Protein AF-A0A397W7S3-F1 (afdb_monomer_lite)

Foldseek 3Di:
DVVVVVVLVVVVVPDPPPVVNVQVVVVVVVCCVPPPDDPVRCPPCVVPPPDDDDDDDLVVVVVVVVCLVVPVPPHPDRDDDDPVVCVVSVHDPDDPPPVVVVVVVVVVVVVVVVVVVVVVVVVVVVCVVVVVVVVVVVVVVVVVVVVVD

Sequence (149 aa):
MNLFIGILSNLISNSDNQISYLTLKSEIIEEIELFYMFPHQRRKNNWFPYIMFYECHTTKLYEHIIDIQSEKLSGYKKIFISKNLMEVLQLPEEEPSLIQIEKKIEKNEEKQEELHILKEIEKTIKDLPVLKQEIKELKESIEVMKTNK

Secondary structure (DSSP, 8-state):
-HHHHHHHHHHHTTSS-HHHHHHHHHHHHHHIIIII--HHHHT-TTTS-S-------HHHHHHHHHHHHTT----SSPPP--HHHHHHTTPPPPPPPHHHHHHHHHHHHHHHHHHHHHHHHHHHHHHHHHHHHHHHHHHHHHHHHHHT-

pLDDT: mean 75.0, std 10.01, range [46.75, 88.75]

Organism: NCBI:txid44941

Structure (mmCIF, N/CA/C/O backbone):
data_AF-A0A397W7S3-F1
#
_entry.id   AF-A0A397W7S3-F1
#
loop_
_atom_site.group_PDB
_atom_site.id
_atom_site.type_symbol
_atom_site.label_atom_id
_atom_site.label_alt_id
_atom_site.label_comp_id
_atom_site.label_asym_id
_atom_site.label_entity_id
_atom_site.label_seq_id
_atom_site.pdbx_PDB_ins_code
_atom_site.Cartn_x
_atom_site.Cartn_y
_atom_site.Cartn_z
_atom_site.occupancy
_atom_site.B_iso_or_equiv
_atom_site.auth_seq_id
_atom_site.auth_comp_id
_atom_site.auth_asym_id
_atom_site.auth_atom_id
_atom_site.pdbx_PDB_model_num
ATOM 1 N N . MET A 1 1 ? 21.805 12.051 -28.277 1.00 52.19 1 MET A N 1
ATOM 2 C CA . MET A 1 1 ? 20.961 10.909 -27.853 1.00 52.19 1 MET A CA 1
ATOM 3 C C . MET A 1 1 ? 21.608 9.554 -28.116 1.00 52.19 1 MET A C 1
ATOM 5 O O . MET A 1 1 ? 21.742 8.800 -27.167 1.00 52.19 1 MET A O 1
ATOM 9 N N . ASN A 1 2 ? 22.064 9.243 -29.334 1.00 46.75 2 ASN A N 1
ATOM 10 C CA . ASN A 1 2 ? 22.552 7.891 -29.675 1.00 46.75 2 ASN A CA 1
ATOM 11 C C . ASN A 1 2 ? 23.758 7.408 -28.845 1.00 46.75 2 ASN A C 1
ATOM 13 O O . ASN A 1 2 ? 23.839 6.229 -28.524 1.00 46.75 2 ASN A O 1
ATOM 17 N N . LEU A 1 3 ? 24.652 8.317 -28.438 1.00 67.31 3 LEU A N 1
ATOM 18 C CA . LEU A 1 3 ? 25.796 7.990 -27.578 1.00 67.31 3 LEU A CA 1
ATOM 19 C C . LEU A 1 3 ? 25.364 7.584 -26.156 1.00 67.31 3 LEU A C 1
ATOM 21 O O . LEU A 1 3 ? 25.829 6.578 -25.637 1.00 67.31 3 LEU A O 1
ATOM 25 N N . PHE A 1 4 ? 24.430 8.328 -25.554 1.00 64.12 4 PHE A N 1
ATOM 26 C CA . PHE A 1 4 ? 23.885 8.020 -24.226 1.00 64.12 4 PHE A CA 1
ATOM 27 C C . PHE A 1 4 ? 23.121 6.696 -24.225 1.00 64.12 4 PHE A C 1
ATOM 29 O O . PHE A 1 4 ? 23.299 5.891 -23.320 1.00 64.12 4 PHE A O 1
ATOM 36 N N . ILE A 1 5 ? 22.338 6.438 -25.277 1.00 70.69 5 ILE A N 1
ATOM 37 C CA . ILE A 1 5 ? 21.623 5.168 -25.456 1.00 70.69 5 ILE A CA 1
ATOM 38 C C . ILE A 1 5 ? 22.617 4.002 -25.591 1.00 70.69 5 ILE A C 1
ATOM 40 O O . ILE A 1 5 ? 22.405 2.952 -24.990 1.00 70.69 5 ILE A O 1
ATOM 44 N N . GLY A 1 6 ? 23.723 4.192 -26.323 1.00 73.19 6 GLY A N 1
ATOM 45 C CA . GLY A 1 6 ? 24.771 3.178 -26.486 1.00 73.19 6 GLY A CA 1
ATOM 46 C C . GLY A 1 6 ? 25.540 2.868 -25.197 1.00 73.19 6 GLY A C 1
ATOM 47 O O . GLY A 1 6 ? 25.756 1.700 -24.884 1.00 73.19 6 GLY A O 1
ATOM 48 N N . ILE A 1 7 ? 25.902 3.892 -24.415 1.00 72.19 7 ILE A N 1
ATOM 49 C CA . ILE A 1 7 ? 26.584 3.721 -23.118 1.00 72.19 7 ILE A CA 1
ATOM 50 C C . ILE A 1 7 ? 25.657 3.034 -22.113 1.00 72.19 7 ILE A C 1
ATOM 52 O O . ILE A 1 7 ? 26.070 2.089 -21.443 1.00 72.19 7 ILE A O 1
ATOM 56 N N . LEU A 1 8 ? 24.396 3.470 -22.056 1.00 68.69 8 LEU A N 1
ATOM 57 C CA . LEU A 1 8 ? 23.372 2.872 -21.210 1.00 68.69 8 LEU A CA 1
ATOM 58 C C . LEU A 1 8 ? 23.217 1.385 -21.552 1.00 68.69 8 LEU A C 1
ATOM 60 O O . LEU A 1 8 ? 23.380 0.540 -20.679 1.00 68.69 8 LEU A O 1
ATOM 64 N N . SER A 1 9 ? 23.018 1.055 -22.833 1.00 67.75 9 SER A N 1
ATOM 65 C CA . SER A 1 9 ? 22.868 -0.331 -23.299 1.00 67.75 9 SER A CA 1
ATOM 66 C C . SER A 1 9 ? 24.049 -1.231 -22.925 1.00 67.75 9 SER A C 1
ATOM 68 O O . SER A 1 9 ? 23.836 -2.402 -22.624 1.00 67.75 9 SER A O 1
ATOM 70 N N . ASN A 1 10 ? 25.273 -0.700 -22.936 1.00 72.81 10 ASN A N 1
ATOM 71 C CA . ASN A 1 10 ? 26.485 -1.462 -22.633 1.00 72.81 10 ASN A CA 1
ATOM 72 C C . ASN A 1 10 ? 26.694 -1.681 -21.120 1.00 72.81 10 ASN A C 1
ATOM 74 O O . ASN A 1 10 ? 27.188 -2.723 -20.697 1.00 72.81 10 ASN A O 1
ATOM 78 N N . LEU A 1 11 ? 26.295 -0.713 -20.285 1.00 66.31 11 LEU A N 1
ATOM 79 C CA . LEU A 1 11 ? 26.275 -0.879 -18.825 1.00 66.31 11 LEU A CA 1
ATOM 80 C C . LEU A 1 11 ? 25.212 -1.897 -18.388 1.00 66.31 11 LEU A C 1
ATOM 82 O O . LEU A 1 11 ? 25.415 -2.632 -17.427 1.00 66.31 11 LEU A O 1
ATOM 86 N N . ILE A 1 12 ? 24.105 -1.969 -19.129 1.00 62.50 12 ILE A N 1
ATOM 87 C CA . ILE A 1 12 ? 22.998 -2.894 -18.873 1.00 62.50 12 ILE A CA 1
ATOM 88 C C . ILE A 1 12 ? 23.352 -4.335 -19.256 1.00 62.50 12 ILE A C 1
ATOM 90 O O . ILE A 1 12 ? 22.981 -5.258 -18.538 1.00 62.50 12 ILE A O 1
ATOM 94 N N . SER A 1 13 ? 24.087 -4.548 -20.353 1.00 64.06 13 SER A N 1
ATOM 95 C CA . SER A 1 13 ? 24.405 -5.893 -20.859 1.00 64.06 13 SER A CA 1
ATOM 96 C C . SER A 1 13 ? 25.370 -6.702 -19.986 1.00 64.06 13 SER A C 1
ATOM 98 O O . SER A 1 13 ? 25.484 -7.906 -20.180 1.00 64.06 13 SER A O 1
ATOM 100 N N . ASN A 1 14 ? 26.064 -6.068 -19.036 1.00 62.44 14 ASN A N 1
ATOM 101 C CA . ASN A 1 14 ? 27.108 -6.707 -18.227 1.00 62.44 14 ASN A CA 1
ATOM 102 C C . ASN A 1 14 ? 26.625 -7.288 -16.885 1.00 62.44 14 ASN A C 1
ATOM 104 O O . ASN A 1 14 ? 27.451 -7.784 -16.122 1.00 62.44 14 ASN A O 1
ATOM 108 N N . SER A 1 15 ? 25.328 -7.240 -16.561 1.00 54.50 15 SER A N 1
ATOM 109 C CA . SER A 1 15 ? 24.823 -7.770 -15.285 1.00 54.50 15 SER A CA 1
ATOM 110 C C . SER A 1 15 ? 23.487 -8.495 -15.435 1.00 54.50 15 SER A C 1
ATOM 112 O O . SER A 1 15 ? 22.609 -8.022 -16.151 1.00 54.50 15 SER A O 1
ATOM 114 N N . ASP A 1 16 ? 23.292 -9.570 -14.663 1.00 58.09 16 ASP A N 1
ATOM 115 C CA . ASP A 1 16 ? 22.000 -10.251 -14.428 1.00 58.09 16 ASP A CA 1
ATOM 116 C C . ASP A 1 16 ? 20.977 -9.361 -13.675 1.00 58.09 16 ASP A C 1
ATOM 118 O O . ASP A 1 16 ? 19.997 -9.828 -13.097 1.00 58.09 16 ASP A O 1
ATOM 122 N N . ASN A 1 17 ? 21.180 -8.043 -13.668 1.00 69.56 17 ASN A N 1
ATOM 123 C CA . ASN A 1 17 ? 20.392 -7.080 -12.919 1.00 69.56 17 ASN A CA 1
ATOM 124 C C . ASN A 1 17 ? 19.299 -6.461 -13.791 1.00 69.56 17 ASN A C 1
ATOM 126 O O . ASN A 1 17 ? 19.247 -5.243 -13.984 1.00 69.56 17 ASN A O 1
ATOM 130 N N . GLN A 1 18 ? 18.370 -7.281 -14.285 1.00 74.31 18 GLN A N 1
ATOM 131 C CA . GLN A 1 18 ? 17.148 -6.773 -14.921 1.00 74.31 18 GLN A CA 1
ATOM 132 C C . GLN A 1 18 ? 16.438 -5.750 -14.016 1.00 74.31 18 GLN A C 1
ATOM 134 O O . GLN A 1 18 ? 15.925 -4.743 -14.500 1.00 74.31 18 GLN A O 1
ATOM 139 N N . ILE A 1 19 ? 16.473 -5.979 -12.699 1.00 74.19 19 ILE A N 1
ATOM 140 C CA . ILE A 1 19 ? 15.943 -5.060 -11.690 1.00 74.19 19 ILE A CA 1
ATOM 141 C C . ILE A 1 19 ? 16.689 -3.723 -11.743 1.00 74.19 19 ILE A C 1
ATOM 143 O O . ILE A 1 19 ? 16.054 -2.705 -11.985 1.00 74.19 19 ILE A O 1
ATOM 147 N N . SER A 1 20 ? 18.021 -3.699 -11.614 1.00 72.75 20 SER A N 1
ATOM 148 C CA . SER A 1 20 ? 18.782 -2.438 -11.662 1.00 72.75 20 SER A CA 1
ATOM 149 C C . SER A 1 20 ? 18.651 -1.719 -13.005 1.00 72.75 20 SER A C 1
ATOM 151 O O . SER A 1 20 ? 18.629 -0.491 -13.031 1.00 72.75 20 SER A O 1
ATOM 153 N N . TYR A 1 21 ? 18.507 -2.456 -14.111 1.00 78.88 21 TYR A N 1
ATOM 154 C CA . TYR A 1 21 ? 18.195 -1.860 -15.407 1.00 78.88 21 TYR A CA 1
ATOM 155 C C . TYR A 1 21 ? 16.848 -1.135 -15.394 1.00 78.88 21 TYR A C 1
ATOM 157 O O . TYR A 1 21 ? 16.773 0.023 -15.804 1.00 78.88 21 TYR A O 1
ATOM 165 N N . LEU A 1 22 ? 15.787 -1.805 -14.938 1.00 80.75 22 LEU A N 1
ATOM 166 C CA . LEU A 1 22 ? 14.452 -1.211 -14.857 1.00 80.75 22 LEU A CA 1
ATOM 167 C C . LEU A 1 22 ? 14.444 0.000 -13.925 1.00 80.75 22 LEU A C 1
ATOM 169 O O . LEU A 1 22 ? 13.816 1.010 -14.244 1.00 80.75 22 LEU A O 1
ATOM 173 N N . THR A 1 23 ? 15.192 -0.078 -12.830 1.00 79.75 23 THR A N 1
ATOM 174 C CA . THR A 1 23 ? 15.339 1.012 -11.877 1.00 79.75 23 THR A CA 1
ATOM 175 C C . THR A 1 23 ? 16.006 2.233 -12.509 1.00 79.75 23 THR A C 1
ATOM 177 O O . THR A 1 23 ? 15.386 3.296 -12.553 1.00 79.75 23 THR A O 1
ATOM 180 N N . LEU A 1 24 ? 17.191 2.067 -13.107 1.00 79.12 24 LEU A N 1
ATOM 181 C CA . LEU A 1 24 ? 17.907 3.138 -13.812 1.00 79.12 24 LEU A CA 1
ATOM 182 C C . LEU A 1 24 ? 17.077 3.713 -14.968 1.00 79.12 24 LEU A C 1
ATOM 184 O O . LEU A 1 24 ? 17.050 4.918 -15.207 1.00 79.12 24 LEU A O 1
ATOM 188 N N . LYS A 1 25 ? 16.359 2.851 -15.695 1.00 81.25 25 LYS A N 1
ATOM 189 C CA . LYS A 1 25 ? 15.445 3.278 -16.756 1.00 81.25 25 LYS A CA 1
ATOM 190 C C . LYS A 1 25 ? 14.323 4.162 -16.206 1.00 81.25 25 LYS A C 1
ATOM 192 O O . LYS A 1 25 ? 13.959 5.124 -16.877 1.00 81.25 25 LYS A O 1
ATOM 197 N N . SER A 1 26 ? 13.782 3.854 -15.026 1.00 82.44 26 SER A N 1
ATOM 198 C CA . SER A 1 26 ? 12.755 4.686 -14.388 1.00 82.44 26 SER A CA 1
ATOM 199 C C . SER A 1 26 ? 13.298 6.051 -13.962 1.00 82.44 26 SER A C 1
ATOM 201 O O . SER A 1 26 ? 12.646 7.054 -14.237 1.00 82.44 26 SER A O 1
ATOM 203 N N . GLU A 1 27 ? 14.514 6.102 -13.407 1.00 82.19 27 GLU A N 1
ATOM 204 C CA . GLU A 1 27 ? 15.173 7.348 -12.986 1.00 82.19 27 GLU A CA 1
ATOM 205 C C . GLU A 1 27 ? 15.391 8.281 -14.180 1.00 82.19 27 GLU A C 1
ATOM 207 O O . GLU A 1 27 ? 15.010 9.449 -14.156 1.00 82.19 27 GLU A O 1
ATOM 212 N N . ILE A 1 28 ? 15.914 7.738 -15.283 1.00 83.06 28 ILE A N 1
ATOM 213 C CA . ILE A 1 28 ? 16.133 8.503 -16.514 1.00 83.06 28 ILE A CA 1
ATOM 214 C C . ILE A 1 28 ? 14.806 9.030 -17.084 1.00 83.06 28 ILE A C 1
ATOM 216 O O . ILE A 1 28 ? 14.754 10.155 -17.581 1.00 83.06 28 ILE A O 1
ATOM 220 N N . ILE A 1 29 ? 13.726 8.241 -17.037 1.00 83.62 29 ILE A N 1
ATOM 221 C CA . ILE A 1 29 ? 12.406 8.692 -17.504 1.00 83.62 29 ILE A CA 1
ATOM 222 C C . ILE A 1 29 ? 11.874 9.820 -16.610 1.00 83.62 29 ILE A C 1
ATOM 224 O O . ILE A 1 29 ? 11.403 10.823 -17.145 1.00 83.62 29 ILE A O 1
ATOM 228 N N . GLU A 1 30 ? 11.998 9.703 -15.286 1.00 84.75 30 GLU A N 1
ATOM 229 C CA . GLU A 1 30 ? 11.587 10.744 -14.335 1.00 84.75 30 GLU A CA 1
ATOM 230 C C . GLU A 1 30 ? 12.347 12.059 -14.572 1.00 84.75 30 GLU A C 1
ATOM 232 O O . GLU A 1 30 ? 11.733 13.127 -14.634 1.00 84.75 30 GLU A O 1
ATOM 237 N N . GLU A 1 31 ? 13.661 11.997 -14.802 1.00 86.38 31 GLU A N 1
ATOM 238 C CA . GLU A 1 31 ? 14.465 13.176 -15.147 1.00 86.38 31 GLU A CA 1
ATOM 239 C C . GLU A 1 31 ? 14.027 13.811 -16.474 1.00 86.38 31 GLU A C 1
ATOM 241 O O . GLU A 1 31 ? 13.907 15.038 -16.576 1.00 86.38 31 GLU A O 1
ATOM 246 N N . ILE A 1 32 ? 13.749 12.996 -17.496 1.00 83.94 32 ILE A N 1
ATOM 247 C CA . ILE A 1 32 ? 13.235 13.477 -18.786 1.00 83.94 32 ILE A CA 1
ATOM 248 C C . ILE A 1 32 ? 11.878 14.166 -18.600 1.00 83.94 32 ILE A C 1
ATOM 250 O O . ILE A 1 32 ? 11.658 15.258 -19.134 1.00 83.94 32 ILE A O 1
ATOM 254 N N . GLU A 1 33 ? 10.971 13.564 -17.836 1.00 83.00 33 GLU A N 1
ATOM 255 C CA . GLU A 1 33 ? 9.652 14.130 -17.559 1.00 83.00 33 GLU A CA 1
ATOM 256 C C . GLU A 1 33 ? 9.732 15.449 -16.786 1.00 83.00 33 GLU A C 1
ATOM 258 O O . GLU A 1 33 ? 8.995 16.391 -17.101 1.00 83.00 33 GLU A O 1
ATOM 263 N N . LEU A 1 34 ? 10.614 15.532 -15.790 1.00 83.94 34 LEU A N 1
ATOM 264 C CA . LEU A 1 34 ? 10.723 16.698 -14.921 1.00 83.94 34 LEU A CA 1
ATOM 265 C C . LEU A 1 34 ? 11.440 17.870 -15.605 1.00 83.94 34 LEU A C 1
ATOM 267 O O . LEU A 1 34 ? 10.977 19.008 -15.493 1.00 83.94 34 LEU A O 1
ATOM 271 N N . PHE A 1 35 ? 12.540 17.605 -16.319 1.00 85.94 35 PHE A N 1
ATOM 272 C CA . PHE A 1 35 ? 13.427 18.653 -16.838 1.00 85.94 35 PHE A CA 1
ATOM 273 C C . PHE A 1 35 ? 13.287 18.924 -18.338 1.00 85.94 35 PHE A C 1
ATOM 275 O O . PHE A 1 35 ? 13.564 20.041 -18.776 1.00 85.94 35 PHE A O 1
ATOM 282 N N . TYR A 1 36 ? 12.850 17.944 -19.133 1.00 82.94 36 TYR A N 1
ATOM 283 C CA . TYR A 1 36 ? 12.900 18.035 -20.599 1.00 82.94 36 TYR A CA 1
ATOM 284 C C . TYR A 1 36 ? 11.524 18.078 -21.276 1.00 82.94 36 TYR A C 1
ATOM 286 O O . TYR A 1 36 ? 11.449 18.311 -22.484 1.00 82.94 36 TYR A O 1
ATOM 294 N N . MET A 1 37 ? 10.428 17.900 -20.531 1.00 85.25 37 MET A N 1
ATOM 295 C CA . MET A 1 37 ? 9.072 17.859 -21.083 1.00 85.25 37 MET A CA 1
ATOM 296 C C . MET A 1 37 ? 8.209 19.060 -20.690 1.00 85.25 37 MET A C 1
ATOM 298 O O . MET A 1 37 ? 8.057 19.416 -19.518 1.00 85.25 37 MET A O 1
ATOM 302 N N . PHE A 1 38 ? 7.527 19.647 -21.675 1.00 88.56 38 PHE A N 1
ATOM 303 C CA . PHE A 1 38 ? 6.578 20.726 -21.415 1.00 88.56 38 PHE A CA 1
ATOM 304 C C . PHE A 1 38 ? 5.304 20.216 -20.714 1.00 88.56 38 PHE A C 1
ATOM 306 O O . PHE A 1 38 ? 4.859 19.090 -20.960 1.00 88.56 38 PHE A O 1
ATOM 313 N N . PRO A 1 39 ? 4.610 21.058 -19.917 1.00 85.56 39 PRO A N 1
ATOM 314 C CA . PRO A 1 39 ? 3.386 20.658 -19.216 1.00 85.56 39 PRO A CA 1
ATOM 315 C C . PRO A 1 39 ? 2.289 20.079 -20.122 1.00 85.56 39 PRO A C 1
ATOM 317 O O . PRO A 1 39 ? 1.522 19.221 -19.697 1.00 85.56 39 PRO A O 1
ATOM 320 N N . HIS A 1 40 ? 2.198 20.534 -21.374 1.00 86.75 40 HIS A N 1
ATOM 321 C CA . HIS A 1 40 ? 1.212 20.026 -22.329 1.00 86.75 40 HIS A CA 1
ATOM 322 C C . HIS A 1 40 ? 1.584 18.647 -22.902 1.00 86.75 40 HIS A C 1
ATOM 324 O O . HIS A 1 40 ? 0.684 17.894 -23.255 1.00 86.75 40 HIS A O 1
ATOM 330 N N . GLN A 1 41 ? 2.874 18.298 -22.969 1.00 84.25 41 GLN A N 1
ATOM 331 C CA . GLN A 1 41 ? 3.342 16.973 -23.397 1.00 84.25 41 GLN A CA 1
ATOM 332 C C . GLN A 1 41 ? 3.101 15.932 -22.301 1.00 84.25 41 GLN A C 1
ATOM 334 O O . GLN A 1 41 ? 2.612 14.849 -22.595 1.00 84.25 41 GLN A O 1
ATOM 339 N N . ARG A 1 42 ? 3.318 16.292 -21.030 1.00 82.62 42 ARG A N 1
ATOM 340 C CA . ARG A 1 42 ? 3.019 15.414 -19.881 1.00 82.62 42 ARG A CA 1
ATOM 341 C C . ARG A 1 42 ? 1.540 15.047 -19.751 1.00 82.62 42 ARG A C 1
ATOM 343 O O . ARG A 1 42 ? 1.207 13.984 -19.254 1.00 82.62 42 ARG A O 1
ATOM 350 N N . ARG A 1 43 ? 0.640 15.921 -20.210 1.00 84.25 43 ARG A N 1
ATOM 351 C CA . ARG A 1 43 ? -0.815 15.686 -20.193 1.00 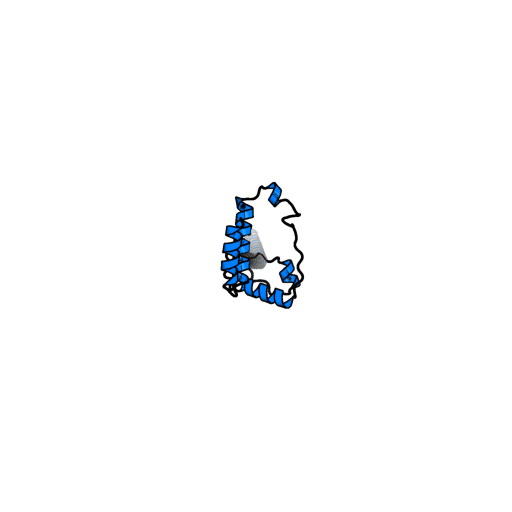84.25 43 ARG A CA 1
ATOM 352 C C . ARG A 1 43 ? -1.332 14.927 -21.416 1.00 84.25 43 ARG A C 1
ATOM 354 O O . ARG A 1 43 ? -2.536 14.699 -21.527 1.00 84.25 43 ARG A O 1
ATOM 361 N N . LYS A 1 44 ? -0.462 14.567 -22.364 1.00 86.44 44 LYS A N 1
ATOM 362 C CA . LYS A 1 44 ? -0.872 13.795 -23.534 1.00 86.44 44 LYS A CA 1
ATOM 363 C C . LYS A 1 44 ? -1.071 12.328 -23.154 1.00 86.44 44 LYS A C 1
ATOM 365 O O . LYS A 1 44 ? -0.114 11.576 -23.010 1.00 86.44 44 LYS A O 1
ATOM 370 N N . ASN A 1 45 ? -2.337 11.920 -23.090 1.00 83.56 45 ASN A N 1
ATOM 371 C CA . ASN A 1 45 ? -2.740 10.563 -22.707 1.00 83.56 45 ASN A CA 1
ATOM 372 C C . ASN A 1 45 ? -2.214 9.463 -23.653 1.00 83.56 45 ASN A C 1
ATOM 374 O O . ASN A 1 45 ? -2.135 8.305 -23.271 1.00 83.56 45 ASN A O 1
ATOM 378 N N . ASN A 1 46 ? -1.851 9.810 -24.894 1.00 85.00 46 ASN A N 1
ATOM 379 C CA . ASN A 1 46 ? -1.253 8.862 -25.837 1.00 85.00 46 ASN A CA 1
ATOM 380 C C . ASN A 1 46 ? 0.230 8.565 -25.552 1.00 85.00 46 ASN A C 1
ATOM 382 O O . ASN A 1 46 ? 0.754 7.600 -26.097 1.00 85.00 46 ASN A O 1
ATOM 386 N N . TRP A 1 47 ? 0.910 9.403 -24.764 1.00 81.69 47 TRP A N 1
ATOM 387 C CA . TRP A 1 47 ? 2.301 9.200 -24.346 1.00 81.69 47 TRP A CA 1
ATOM 388 C C . TRP A 1 47 ? 2.362 8.701 -22.900 1.00 81.69 47 TRP A C 1
ATOM 390 O O . TRP A 1 47 ? 3.136 7.797 -22.607 1.00 81.69 47 TRP A O 1
ATOM 400 N N . PHE A 1 48 ? 1.503 9.246 -22.029 1.00 81.75 48 PHE A N 1
ATOM 401 C CA . PHE A 1 48 ? 1.396 8.879 -20.615 1.00 81.75 48 PHE A CA 1
ATOM 402 C C . PHE A 1 48 ? -0.054 8.521 -20.298 1.00 81.75 48 PHE A C 1
ATOM 404 O O . PHE A 1 48 ? -0.866 9.417 -20.048 1.00 81.75 48 PHE A O 1
ATOM 411 N N . PRO A 1 49 ? -0.413 7.232 -20.367 1.00 80.75 49 PRO A N 1
ATOM 412 C CA . PRO A 1 49 ? -1.765 6.799 -20.067 1.00 80.75 49 PRO A CA 1
ATOM 413 C C . PRO A 1 49 ? -2.086 7.037 -18.592 1.00 80.75 49 PRO A C 1
ATOM 415 O O . PRO A 1 49 ? -1.277 6.761 -17.709 1.00 80.75 49 PRO A O 1
ATOM 418 N N . TYR A 1 50 ? -3.300 7.516 -18.324 1.00 81.62 50 TYR A N 1
ATOM 419 C CA . TYR A 1 50 ? -3.779 7.715 -16.954 1.00 81.62 50 TYR A CA 1
ATOM 420 C C . TYR A 1 50 ? -3.954 6.391 -16.184 1.00 81.62 50 TYR A C 1
ATOM 422 O O . TYR A 1 50 ? -3.781 6.352 -14.969 1.00 81.62 50 TYR A O 1
ATOM 430 N N . ILE A 1 51 ? -4.298 5.306 -16.889 1.00 84.38 51 ILE A N 1
ATOM 431 C CA . ILE A 1 51 ? -4.524 3.968 -16.327 1.00 84.38 51 ILE A CA 1
ATOM 432 C C . ILE A 1 51 ? -3.795 2.942 -17.193 1.00 84.38 51 ILE A C 1
ATOM 434 O O . ILE A 1 51 ? -3.907 2.971 -18.418 1.00 84.38 51 ILE A O 1
ATOM 438 N N . MET A 1 52 ? -3.096 2.013 -16.542 1.00 84.88 52 MET A N 1
ATOM 439 C CA . MET A 1 52 ? -2.457 0.862 -17.175 1.00 84.88 52 MET A CA 1
ATOM 440 C C . MET A 1 52 ? -3.092 -0.422 -16.647 1.00 84.88 52 MET A C 1
ATOM 442 O O . MET A 1 52 ? -3.164 -0.625 -15.436 1.00 84.88 52 MET A O 1
ATOM 446 N N . PHE A 1 53 ? -3.538 -1.287 -17.555 1.00 86.00 53 PHE A N 1
ATOM 447 C CA . PHE A 1 53 ? -4.050 -2.611 -17.214 1.00 86.00 53 PHE A CA 1
ATOM 448 C C . PHE A 1 53 ? -2.942 -3.643 -17.402 1.00 86.00 53 PHE A C 1
ATOM 450 O O . PHE A 1 53 ? -2.318 -3.693 -18.461 1.00 86.00 53 PHE A O 1
ATOM 457 N N . TYR A 1 54 ? -2.722 -4.470 -16.384 1.00 85.56 54 TYR A N 1
ATOM 458 C CA . TYR A 1 54 ? -1.762 -5.567 -16.422 1.00 85.56 54 TYR A CA 1
ATOM 459 C C . TYR A 1 54 ? -2.434 -6.848 -15.951 1.00 85.56 54 TYR A C 1
ATOM 461 O O . TYR A 1 54 ? -3.195 -6.840 -14.984 1.00 85.56 54 TYR A O 1
ATOM 469 N N . GLU A 1 55 ? -2.123 -7.949 -16.623 1.00 88.69 55 GLU A N 1
ATOM 470 C CA . GLU A 1 55 ? -2.504 -9.282 -16.180 1.00 88.69 55 GLU A CA 1
ATOM 471 C C . GLU A 1 55 ? -1.368 -9.871 -15.339 1.00 88.69 55 GLU A C 1
ATOM 473 O O . GLU A 1 55 ? -0.200 -9.829 -15.731 1.00 88.69 55 GLU A O 1
ATOM 478 N N . CYS A 1 56 ? -1.698 -10.387 -14.158 1.00 86.00 56 CYS A N 1
ATOM 479 C CA . CYS A 1 56 ? -0.731 -10.979 -13.243 1.00 86.00 56 CYS A CA 1
ATOM 480 C C . CYS A 1 56 ? -1.372 -12.137 -12.474 1.00 86.00 56 CYS A C 1
ATOM 482 O O . CYS A 1 56 ? -2.560 -12.106 -12.154 1.00 86.00 56 CYS A O 1
ATOM 484 N N . HIS A 1 57 ? -0.570 -13.149 -12.143 1.00 88.75 57 HIS A N 1
ATOM 485 C CA . HIS A 1 57 ? -0.996 -14.209 -11.238 1.00 88.75 57 HIS A CA 1
ATOM 486 C C . HIS A 1 57 ? -1.152 -13.665 -9.817 1.00 88.75 57 HIS A C 1
ATOM 488 O O . HIS A 1 57 ? -0.230 -13.053 -9.276 1.00 88.75 57 HIS A O 1
ATOM 494 N N . THR A 1 58 ? -2.285 -13.969 -9.188 1.00 84.19 58 THR A N 1
ATOM 495 C CA . THR A 1 58 ? -2.610 -13.531 -7.823 1.00 84.19 58 THR A CA 1
ATOM 496 C C . THR A 1 58 ? -1.547 -13.949 -6.806 1.00 84.19 58 THR A C 1
ATOM 498 O O . THR A 1 58 ? -1.174 -13.143 -5.962 1.00 84.19 58 THR A O 1
ATOM 501 N N . THR A 1 59 ? -0.986 -15.156 -6.936 1.00 83.94 59 THR A N 1
ATOM 502 C CA . THR A 1 59 ? 0.084 -15.664 -6.060 1.00 83.94 59 THR A CA 1
ATOM 503 C C . THR A 1 59 ? 1.355 -14.817 -6.134 1.00 83.94 59 THR A C 1
ATOM 505 O O . THR A 1 59 ? 1.878 -14.408 -5.106 1.00 83.94 59 THR A O 1
ATOM 508 N N . LYS A 1 60 ? 1.823 -14.488 -7.345 1.00 86.38 60 LYS A N 1
ATOM 509 C CA . LYS A 1 60 ? 3.031 -13.665 -7.526 1.00 86.38 60 LYS A CA 1
ATOM 510 C C . LYS A 1 60 ? 2.813 -12.243 -7.026 1.00 86.38 60 LYS A C 1
ATOM 512 O O . LYS A 1 60 ? 3.691 -11.646 -6.419 1.00 86.38 60 LYS A O 1
ATOM 517 N N . LEU A 1 61 ? 1.627 -11.698 -7.281 1.00 85.81 61 LEU A N 1
ATOM 518 C CA . LEU A 1 61 ? 1.262 -10.366 -6.818 1.00 85.81 61 LEU A CA 1
ATOM 519 C C . LEU A 1 61 ? 1.251 -10.295 -5.284 1.00 85.81 61 LEU A C 1
ATOM 521 O O . LEU A 1 61 ? 1.744 -9.325 -4.717 1.00 85.81 61 LEU A O 1
ATOM 525 N N . TYR A 1 62 ? 0.750 -11.341 -4.628 1.00 83.62 62 TYR A N 1
ATOM 526 C CA . TYR A 1 62 ? 0.772 -11.481 -3.175 1.00 83.62 62 TYR A CA 1
ATOM 527 C C . TYR A 1 62 ? 2.204 -11.518 -2.616 1.00 83.62 62 TYR A C 1
ATOM 529 O O . TYR A 1 62 ? 2.525 -10.736 -1.722 1.00 83.62 62 TYR A O 1
ATOM 537 N N . GLU A 1 63 ? 3.077 -12.359 -3.180 1.00 84.31 63 GLU A N 1
ATOM 538 C CA . GLU A 1 63 ? 4.498 -12.438 -2.801 1.00 84.31 63 GLU A CA 1
ATOM 539 C C . GLU A 1 63 ? 5.185 -11.070 -2.913 1.00 84.31 63 GLU A C 1
ATOM 541 O O . GLU A 1 63 ? 5.809 -10.601 -1.962 1.00 84.31 63 GLU A O 1
ATOM 546 N N . HIS A 1 64 ? 4.980 -10.371 -4.034 1.00 82.00 64 HIS A N 1
ATOM 547 C CA . HIS A 1 64 ? 5.547 -9.042 -4.244 1.00 82.00 64 HIS A CA 1
ATOM 548 C C . HIS A 1 64 ? 5.040 -8.001 -3.243 1.00 82.00 64 HIS A C 1
ATOM 550 O O . HIS A 1 64 ? 5.815 -7.150 -2.816 1.00 82.00 64 HIS A O 1
ATOM 556 N N . ILE A 1 65 ? 3.765 -8.042 -2.850 1.00 84.06 65 ILE A N 1
ATOM 557 C CA . ILE A 1 65 ? 3.231 -7.110 -1.849 1.00 84.06 65 ILE A CA 1
ATOM 558 C C . ILE A 1 65 ? 3.868 -7.348 -0.478 1.00 84.06 65 ILE A C 1
ATOM 560 O O . ILE A 1 65 ? 4.260 -6.383 0.178 1.00 84.06 65 ILE A O 1
ATOM 564 N N . ILE A 1 66 ? 4.035 -8.607 -0.071 1.00 82.25 66 ILE A N 1
ATOM 565 C CA . ILE A 1 66 ? 4.726 -8.9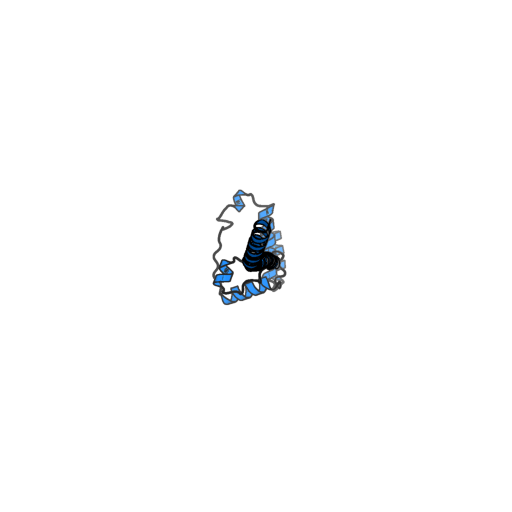45 1.181 1.00 82.25 66 ILE A CA 1
ATOM 566 C C . ILE A 1 66 ? 6.186 -8.486 1.135 1.00 82.25 66 ILE A C 1
ATOM 568 O O . ILE A 1 66 ? 6.694 -7.919 2.106 1.00 82.25 66 ILE A O 1
ATOM 572 N N . ASP A 1 67 ? 6.867 -8.679 0.007 1.00 80.50 67 ASP A N 1
ATOM 573 C CA . ASP A 1 67 ? 8.246 -8.217 -0.176 1.00 80.50 67 ASP A CA 1
ATOM 574 C C . ASP A 1 67 ? 8.361 -6.683 -0.099 1.00 80.50 67 ASP A C 1
ATOM 576 O O . ASP A 1 67 ? 9.328 -6.163 0.462 1.00 80.50 67 ASP A O 1
ATOM 580 N N . ILE A 1 68 ? 7.358 -5.951 -0.601 1.00 79.06 68 ILE A N 1
ATOM 581 C CA . ILE A 1 68 ? 7.263 -4.487 -0.469 1.00 79.06 68 ILE A CA 1
ATOM 582 C C . ILE A 1 68 ? 7.061 -4.079 0.997 1.00 79.06 68 ILE A C 1
ATOM 584 O O . ILE A 1 68 ? 7.687 -3.122 1.451 1.00 79.06 68 ILE A O 1
ATOM 588 N N . GLN A 1 69 ? 6.200 -4.784 1.736 1.00 74.94 69 GLN A N 1
ATOM 589 C CA . GLN A 1 69 ? 5.895 -4.468 3.137 1.00 74.94 69 GLN A CA 1
ATOM 590 C C . GLN A 1 69 ? 7.037 -4.821 4.096 1.00 74.94 69 GLN A C 1
ATOM 592 O O . GLN A 1 69 ? 7.255 -4.118 5.077 1.00 74.94 69 GLN A O 1
ATOM 597 N N . SER A 1 70 ? 7.792 -5.880 3.810 1.00 69.81 70 SER A N 1
ATOM 598 C CA . SER A 1 70 ? 8.869 -6.379 4.676 1.00 69.81 70 SER A CA 1
ATOM 599 C C . SER A 1 70 ? 10.192 -5.595 4.577 1.00 69.81 70 SER A C 1
ATOM 601 O O . SER A 1 70 ? 11.228 -6.097 5.006 1.00 69.81 70 SER A O 1
ATOM 603 N N . GLU A 1 71 ? 10.180 -4.382 4.005 1.00 62.88 71 GLU A N 1
ATOM 604 C CA . GLU A 1 71 ? 11.343 -3.491 3.788 1.00 62.88 71 GLU A CA 1
ATOM 605 C C . GLU A 1 71 ? 12.527 -4.112 3.016 1.00 62.88 71 GLU A C 1
ATOM 607 O O . GLU A 1 71 ? 13.581 -3.492 2.870 1.00 62.88 71 GLU A O 1
ATOM 612 N N . LYS A 1 72 ? 12.367 -5.307 2.432 1.00 58.00 72 LYS A N 1
ATOM 613 C CA . LYS A 1 72 ? 13.393 -5.924 1.576 1.00 58.00 72 LYS A CA 1
ATOM 614 C C . LYS A 1 72 ? 13.610 -5.166 0.270 1.00 58.00 72 LYS A C 1
ATOM 616 O O . LYS A 1 72 ? 14.673 -5.296 -0.338 1.00 58.00 72 LYS A O 1
ATOM 621 N N . LEU A 1 73 ? 12.632 -4.374 -0.170 1.00 56.19 73 LEU A N 1
ATOM 622 C CA . LEU A 1 73 ? 12.818 -3.479 -1.303 1.00 56.19 73 LEU A CA 1
ATOM 623 C C . LEU A 1 73 ? 13.677 -2.277 -0.890 1.00 56.19 73 LEU A C 1
ATOM 625 O O . LEU A 1 73 ? 13.183 -1.265 -0.402 1.00 56.19 73 LEU A O 1
ATOM 629 N N . SER A 1 74 ? 14.972 -2.366 -1.188 1.00 52.41 74 SER A N 1
ATOM 630 C CA . SER A 1 74 ? 15.951 -1.273 -1.133 1.00 52.41 74 SER A CA 1
ATOM 631 C C . SER A 1 74 ? 15.726 -0.224 -2.242 1.00 52.41 74 SER A C 1
ATOM 633 O O . SER A 1 74 ? 16.666 0.182 -2.928 1.00 52.41 74 SER A O 1
ATOM 635 N N . GLY A 1 75 ? 14.471 0.142 -2.503 1.00 57.44 75 GLY A N 1
ATOM 636 C CA . GLY A 1 75 ? 14.087 1.141 -3.495 1.00 57.44 75 GLY A CA 1
ATOM 637 C C . GLY A 1 75 ? 13.917 2.519 -2.859 1.00 57.44 75 GLY A C 1
ATOM 638 O O . GLY A 1 75 ? 13.461 2.649 -1.728 1.00 57.44 75 GLY A O 1
ATOM 639 N N . TYR A 1 76 ? 14.237 3.568 -3.609 1.00 56.44 76 TYR A N 1
ATOM 640 C CA . TYR A 1 76 ? 14.266 4.967 -3.150 1.00 56.44 76 TYR A CA 1
ATOM 641 C C . TYR A 1 76 ? 12.878 5.566 -2.858 1.00 56.44 76 TYR A C 1
ATOM 643 O O . TYR A 1 76 ? 12.780 6.697 -2.382 1.00 56.44 76 TYR A O 1
ATOM 651 N N . LYS A 1 77 ? 11.788 4.844 -3.161 1.00 66.25 77 LYS A N 1
ATOM 652 C CA . LYS A 1 77 ? 10.418 5.365 -3.091 1.00 66.25 77 LYS A CA 1
ATOM 653 C C . LYS A 1 77 ? 9.447 4.333 -2.533 1.00 66.25 77 LYS A C 1
ATOM 655 O O . LYS A 1 77 ? 9.310 3.237 -3.069 1.00 66.25 77 LYS A O 1
ATOM 660 N N . LYS A 1 78 ? 8.720 4.730 -1.485 1.00 69.50 78 LYS A N 1
ATOM 661 C CA . LYS A 1 78 ? 7.634 3.934 -0.907 1.00 69.50 78 LYS A CA 1
ATOM 662 C C . LYS A 1 78 ? 6.511 3.776 -1.933 1.00 69.50 78 LYS A C 1
ATOM 664 O O . LYS A 1 78 ? 5.936 4.765 -2.388 1.00 69.50 78 LYS A O 1
ATOM 669 N N . ILE A 1 79 ? 6.207 2.532 -2.287 1.00 78.75 79 ILE A N 1
ATOM 670 C CA . ILE A 1 79 ? 5.109 2.195 -3.194 1.00 78.75 79 ILE A CA 1
ATOM 671 C C . ILE A 1 79 ? 3.791 2.349 -2.430 1.00 78.75 79 ILE A C 1
ATOM 673 O O . ILE A 1 79 ? 3.646 1.855 -1.313 1.00 78.75 79 ILE A O 1
ATOM 677 N N . PHE A 1 80 ? 2.827 3.050 -3.025 1.00 81.75 80 PHE A N 1
AT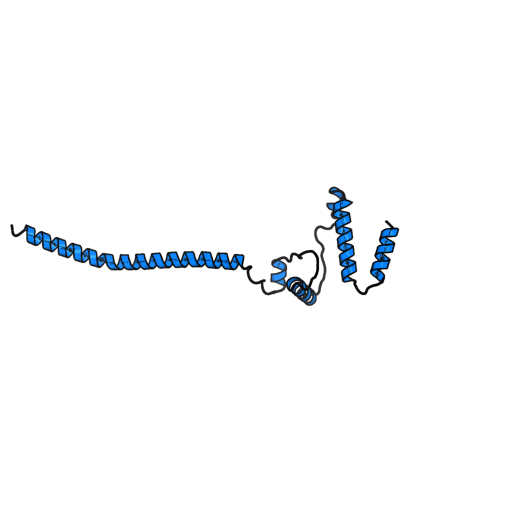OM 678 C CA . PHE A 1 80 ? 1.479 3.148 -2.477 1.00 81.75 80 PHE A CA 1
ATOM 679 C C . PHE A 1 80 ? 0.638 1.967 -2.958 1.00 81.75 80 PHE A C 1
ATOM 681 O O . PHE A 1 80 ? 0.491 1.762 -4.163 1.00 81.75 80 PHE A O 1
ATOM 688 N N . ILE A 1 81 ? 0.053 1.227 -2.016 1.00 83.62 81 ILE A N 1
ATOM 689 C CA . ILE A 1 81 ? -0.860 0.122 -2.302 1.00 83.62 81 ILE A CA 1
ATOM 690 C C . ILE A 1 81 ? -2.259 0.513 -1.819 1.00 83.62 81 ILE A C 1
ATOM 692 O O . ILE A 1 81 ? -2.448 0.923 -0.675 1.00 83.62 81 ILE A O 1
ATOM 696 N N . SER A 1 82 ? -3.253 0.431 -2.707 1.00 85.25 82 SER A N 1
ATOM 697 C CA . SER A 1 82 ? -4.631 0.811 -2.378 1.00 85.25 82 SER A CA 1
ATOM 698 C C . SER A 1 82 ? -5.280 -0.185 -1.412 1.00 85.25 82 SER A C 1
ATOM 700 O O . SER A 1 82 ? -5.106 -1.391 -1.580 1.00 85.25 82 SER A O 1
ATOM 702 N N . LYS A 1 83 ? -6.123 0.301 -0.491 1.00 83.88 83 LYS A N 1
ATOM 703 C CA . LYS A 1 83 ? -6.877 -0.544 0.456 1.00 83.88 83 LYS A CA 1
ATOM 704 C C . LYS A 1 83 ? -7.749 -1.591 -0.242 1.00 83.88 83 LYS A C 1
ATOM 706 O O . LYS A 1 83 ? -7.691 -2.758 0.116 1.00 83.88 83 LYS A O 1
ATOM 711 N N . ASN A 1 84 ? -8.447 -1.198 -1.310 1.00 85.12 84 ASN A N 1
ATOM 712 C CA . ASN A 1 84 ? -9.282 -2.102 -2.105 1.00 85.12 84 ASN A CA 1
ATOM 713 C C . ASN A 1 84 ? -8.493 -3.298 -2.662 1.00 85.12 84 ASN A C 1
ATOM 715 O O . ASN A 1 84 ? -9.027 -4.397 -2.743 1.00 85.12 84 ASN A O 1
ATOM 719 N N . LEU A 1 85 ? -7.224 -3.100 -3.045 1.00 84.19 85 LEU A N 1
ATOM 720 C CA . LEU A 1 85 ? -6.376 -4.199 -3.511 1.00 84.19 85 LEU A CA 1
ATOM 721 C C . LEU A 1 85 ? -6.060 -5.174 -2.371 1.00 84.19 85 LEU A C 1
ATOM 723 O O . LEU A 1 85 ? -6.100 -6.381 -2.585 1.00 84.19 85 LEU A O 1
ATOM 727 N N . MET A 1 86 ? -5.804 -4.666 -1.163 1.00 81.81 86 MET A N 1
ATOM 728 C CA . MET A 1 86 ? -5.540 -5.511 0.007 1.00 81.81 86 MET A CA 1
ATOM 729 C C . MET A 1 86 ? -6.765 -6.331 0.411 1.00 81.81 86 MET A C 1
ATOM 731 O O . MET A 1 86 ? -6.633 -7.521 0.690 1.00 81.81 86 MET A O 1
ATOM 735 N N . GLU A 1 87 ? -7.952 -5.721 0.362 1.00 83.56 87 GLU A N 1
ATOM 736 C CA . GLU A 1 87 ? -9.228 -6.402 0.611 1.00 83.56 87 GLU A CA 1
ATOM 737 C C . GLU A 1 87 ? -9.466 -7.538 -0.396 1.00 83.56 87 GLU A C 1
ATOM 739 O O . GLU A 1 87 ? -9.790 -8.658 -0.003 1.00 83.56 87 GLU A O 1
ATOM 744 N N . VAL A 1 88 ? -9.249 -7.281 -1.694 1.00 83.12 88 VAL A N 1
ATOM 745 C CA . VAL A 1 88 ? -9.406 -8.291 -2.759 1.00 83.12 88 VAL A CA 1
ATOM 746 C C . VAL A 1 88 ? -8.431 -9.459 -2.586 1.00 83.12 88 VAL A C 1
ATOM 748 O O . VAL A 1 88 ? -8.778 -10.599 -2.892 1.00 83.12 88 VAL A O 1
ATOM 751 N N . LEU A 1 89 ? -7.225 -9.193 -2.084 1.00 80.00 89 LEU A N 1
ATOM 752 C CA . LEU A 1 89 ? -6.187 -10.205 -1.873 1.00 80.00 89 LEU A CA 1
ATOM 753 C C . LEU A 1 89 ? -6.267 -10.905 -0.513 1.00 80.00 89 LEU A C 1
ATOM 755 O O . LEU A 1 89 ? -5.454 -11.792 -0.262 1.00 80.00 89 LEU A O 1
ATOM 759 N N . GLN A 1 90 ? -7.227 -10.533 0.344 1.00 74.69 90 GLN A N 1
ATOM 760 C CA . GLN A 1 90 ? -7.390 -11.084 1.696 1.00 74.69 90 GLN A CA 1
ATOM 761 C C . GLN A 1 90 ? -6.107 -10.976 2.546 1.00 74.69 90 GLN A C 1
ATOM 763 O O . GLN A 1 90 ? -5.799 -11.861 3.346 1.00 74.69 90 GLN A O 1
ATOM 768 N N . LEU A 1 91 ? -5.332 -9.904 2.354 1.00 65.25 91 LEU A N 1
ATOM 769 C CA . LEU A 1 91 ? -4.117 -9.646 3.128 1.00 65.25 91 LEU A CA 1
ATOM 770 C C . LEU A 1 91 ? -4.482 -9.219 4.561 1.00 65.25 91 LEU A C 1
ATOM 772 O O . LEU A 1 91 ? -5.451 -8.474 4.730 1.00 65.25 91 LEU A O 1
ATOM 776 N N . PRO A 1 92 ? -3.730 -9.650 5.594 1.00 56.28 92 PRO A N 1
ATOM 777 C CA . PRO A 1 92 ? -3.910 -9.107 6.934 1.00 56.28 92 PRO A CA 1
ATOM 778 C C . PRO A 1 92 ? -3.664 -7.595 6.876 1.00 56.28 92 PRO A C 1
ATOM 780 O O . PRO A 1 92 ? -2.656 -7.152 6.324 1.00 56.28 92 PRO A O 1
ATOM 783 N N . GLU A 1 93 ? -4.610 -6.804 7.388 1.00 55.59 93 GLU A N 1
ATOM 784 C CA . GLU A 1 93 ? -4.426 -5.358 7.506 1.00 55.59 93 GLU A CA 1
ATOM 785 C C . GLU A 1 93 ? -3.130 -5.095 8.283 1.00 55.59 93 GLU A C 1
ATOM 787 O O . GLU A 1 93 ? -2.908 -5.706 9.331 1.00 55.59 93 GLU A O 1
ATOM 792 N N . GLU A 1 94 ? -2.269 -4.206 7.762 1.00 58.38 94 GLU A N 1
ATOM 793 C CA . GLU A 1 94 ? -1.156 -3.667 8.548 1.00 58.38 94 GLU A CA 1
ATOM 794 C C . GLU A 1 94 ? -1.710 -3.238 9.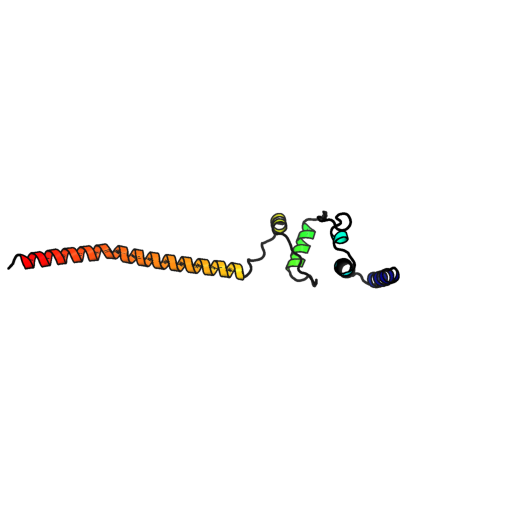904 1.00 58.38 94 GLU A C 1
ATOM 796 O O . GLU A 1 94 ? -2.737 -2.549 9.961 1.00 58.38 94 GLU A O 1
ATOM 801 N N . GLU A 1 95 ? -1.050 -3.680 10.980 1.00 55.62 95 GLU A N 1
ATOM 802 C CA . GLU A 1 95 ? -1.450 -3.318 12.333 1.00 55.62 95 GLU A CA 1
ATOM 803 C C . GLU A 1 95 ? -1.694 -1.805 12.386 1.00 55.62 95 GLU A C 1
ATOM 805 O O . GLU A 1 95 ? -0.897 -1.032 11.834 1.00 55.62 95 GLU A O 1
ATOM 810 N N . PRO A 1 96 ? -2.818 -1.361 12.979 1.00 54.91 96 PRO A N 1
ATOM 811 C CA . PRO A 1 96 ? -3.158 0.050 13.007 1.00 54.91 96 PRO A CA 1
ATOM 812 C C . PRO A 1 96 ? -1.956 0.820 13.541 1.00 54.91 96 PRO A C 1
ATOM 814 O O . PRO A 1 96 ? -1.421 0.483 14.595 1.00 54.91 96 PRO A O 1
ATOM 817 N N . SER A 1 97 ? -1.516 1.837 12.793 1.00 62.31 97 SER A N 1
ATOM 818 C CA . SER A 1 97 ? -0.363 2.641 13.189 1.00 62.31 97 SER A CA 1
ATOM 819 C C . SER A 1 97 ? -0.513 3.083 14.645 1.00 62.31 97 SER A C 1
ATOM 821 O O . SER A 1 97 ? -1.624 3.397 15.075 1.00 62.31 97 SER A O 1
ATOM 823 N N . LEU A 1 98 ? 0.590 3.114 15.401 1.00 58.94 98 LEU A N 1
ATOM 824 C CA . LEU A 1 98 ? 0.601 3.409 16.846 1.00 58.94 98 LEU A CA 1
ATOM 825 C C . LEU A 1 98 ? -0.287 4.617 17.214 1.00 58.94 98 LEU A C 1
ATOM 827 O O . LEU A 1 98 ? -1.046 4.570 18.174 1.00 58.94 98 LEU A O 1
ATOM 831 N N . ILE A 1 99 ? -0.316 5.631 16.346 1.00 60.78 99 ILE A N 1
ATOM 832 C CA . ILE A 1 99 ? -1.133 6.851 16.452 1.00 60.78 99 ILE A CA 1
ATOM 833 C C . ILE A 1 99 ? -2.653 6.574 16.479 1.00 60.78 99 ILE A C 1
ATOM 835 O O . ILE A 1 99 ? -3.417 7.277 17.139 1.00 60.78 99 ILE A O 1
ATOM 839 N N . GLN A 1 100 ? -3.141 5.586 15.726 1.00 63.97 100 GLN A N 1
ATOM 840 C CA . GLN A 1 100 ? -4.559 5.203 15.729 1.00 63.97 100 GLN A CA 1
ATOM 841 C C . GLN A 1 100 ? -4.935 4.406 16.978 1.00 63.97 100 GLN A C 1
ATOM 843 O O . GLN A 1 100 ? -6.080 4.489 17.427 1.00 63.97 100 GLN A O 1
ATOM 848 N N . ILE A 1 101 ? -3.986 3.643 17.525 1.00 67.56 101 ILE A N 1
ATOM 849 C CA . ILE A 1 101 ? -4.158 2.919 18.784 1.00 67.56 101 ILE A CA 1
ATOM 850 C C . ILE A 1 101 ? -4.203 3.924 19.940 1.00 67.56 101 ILE A C 1
ATOM 852 O O . ILE A 1 101 ? -5.155 3.886 20.714 1.00 67.56 101 ILE A O 1
ATOM 856 N N . GLU A 1 102 ? -3.272 4.881 19.992 1.00 66.62 102 GLU A N 1
ATOM 857 C CA . GLU A 1 102 ? -3.243 5.961 20.995 1.00 66.62 102 GLU A CA 1
ATOM 858 C C . GLU A 1 102 ? -4.567 6.732 21.039 1.00 66.62 102 GLU A C 1
ATOM 860 O O . GLU A 1 102 ? -5.193 6.827 22.092 1.00 66.62 102 GLU A O 1
ATOM 865 N N . LYS A 1 103 ? -5.084 7.165 19.881 1.00 70.88 103 LYS A N 1
ATOM 866 C CA . LYS A 1 103 ? -6.383 7.862 19.805 1.00 70.88 103 LYS A CA 1
ATOM 867 C C . LYS A 1 103 ? -7.570 7.007 20.253 1.00 70.88 103 LYS A C 1
ATOM 869 O O . LYS A 1 103 ? -8.582 7.544 20.701 1.00 70.88 103 LYS A O 1
ATOM 874 N N . LYS A 1 104 ? -7.504 5.682 20.080 1.00 77.19 104 LYS A N 1
ATOM 875 C CA . LYS A 1 104 ? -8.543 4.763 20.575 1.00 77.19 104 LYS A CA 1
ATOM 876 C C . LYS A 1 104 ? -8.437 4.549 22.086 1.00 77.19 104 LYS A C 1
ATOM 878 O O . LYS A 1 104 ? -9.477 4.368 22.713 1.00 77.19 104 LYS A O 1
ATOM 883 N N . ILE A 1 105 ? -7.225 4.559 22.643 1.00 77.50 105 ILE A N 1
ATOM 884 C CA . ILE A 1 105 ? -6.977 4.449 24.087 1.00 77.50 105 ILE A CA 1
ATOM 885 C C . ILE A 1 105 ? -7.467 5.714 24.794 1.00 77.50 105 ILE A C 1
ATOM 887 O O . ILE A 1 105 ? -8.316 5.601 25.671 1.00 77.50 105 ILE A O 1
ATOM 891 N N . GLU A 1 106 ? -7.057 6.895 24.329 1.00 77.56 106 GLU A N 1
ATOM 892 C CA . GLU A 1 106 ? -7.461 8.196 24.890 1.00 77.56 106 GLU A CA 1
ATOM 893 C C . GLU A 1 106 ? -8.994 8.334 24.935 1.00 77.56 106 GLU A C 1
ATOM 895 O O . GLU A 1 106 ? -9.595 8.590 25.975 1.00 77.56 106 GLU A O 1
ATOM 900 N N . LYS A 1 107 ? -9.668 7.998 23.828 1.00 76.62 107 LYS A N 1
ATOM 901 C CA . LYS A 1 107 ? -11.137 8.039 23.742 1.00 76.62 107 LYS A CA 1
ATOM 902 C C . LYS A 1 107 ? -11.848 6.990 24.611 1.00 76.62 107 LYS A C 1
ATOM 904 O O . LYS A 1 107 ? -13.054 7.095 24.845 1.00 76.62 107 LYS A O 1
ATOM 909 N N . ASN A 1 108 ? -11.155 5.930 25.022 1.00 80.56 108 ASN A N 1
ATOM 910 C CA . ASN A 1 108 ? -11.690 4.941 25.957 1.00 80.56 108 ASN A CA 1
ATOM 911 C C . ASN A 1 108 ? -11.474 5.364 27.413 1.00 80.56 108 ASN A C 1
ATOM 913 O O . ASN A 1 108 ? -12.344 5.070 28.230 1.00 80.56 108 ASN A O 1
ATOM 917 N N . GLU A 1 109 ? -10.378 6.056 27.728 1.00 76.81 109 GLU A N 1
ATOM 918 C CA . GLU A 1 109 ? -10.123 6.625 29.058 1.00 76.81 109 GLU A CA 1
ATOM 919 C C . GLU A 1 109 ? -11.190 7.667 29.422 1.00 76.81 109 GLU A C 1
ATOM 921 O O . GLU A 1 109 ? -11.832 7.526 30.463 1.00 76.81 109 GLU A O 1
ATOM 926 N N . GLU A 1 110 ? -11.513 8.591 28.509 1.00 76.19 110 GLU A N 1
ATOM 927 C CA . GLU A 1 110 ? -12.596 9.578 28.694 1.00 76.19 110 GLU A CA 1
ATOM 928 C C . GLU A 1 110 ? -13.940 8.908 29.041 1.00 76.19 110 GLU A C 1
ATOM 930 O O . GLU A 1 110 ? -14.649 9.306 29.966 1.00 76.19 110 GLU A O 1
ATOM 935 N N . LYS A 1 111 ? -14.280 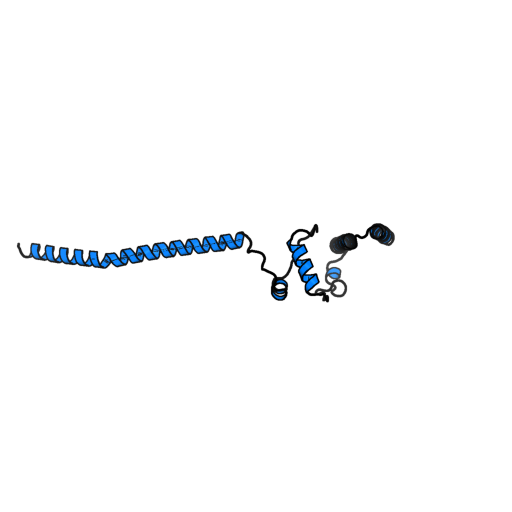7.816 28.342 1.00 77.88 111 LYS A N 1
ATOM 936 C CA . LYS A 1 111 ? -15.513 7.056 28.605 1.00 77.88 111 LYS A CA 1
ATOM 937 C C . LYS A 1 111 ? -15.501 6.341 29.954 1.00 77.88 111 LYS A C 1
ATOM 939 O O . LYS A 1 111 ? -16.569 6.113 30.525 1.00 77.88 111 LYS A O 1
ATOM 944 N N . GLN A 1 112 ? -14.334 5.927 30.450 1.00 74.50 112 GLN A N 1
ATOM 945 C CA . GLN A 1 112 ? -14.231 5.311 31.774 1.00 74.50 112 GLN A CA 1
ATOM 946 C C . GLN A 1 112 ? -14.393 6.344 32.889 1.00 74.50 112 GLN A C 1
ATOM 948 O O . GLN A 1 112 ? -15.057 6.045 33.886 1.00 74.50 112 GLN A O 1
ATOM 953 N N . GLU A 1 113 ? -13.861 7.552 32.706 1.00 76.00 113 GLU A N 1
ATOM 954 C CA . GLU A 1 113 ? -14.057 8.664 33.639 1.00 76.00 113 GLU A CA 1
ATOM 955 C C . GLU A 1 113 ? -15.531 9.083 33.712 1.00 76.00 113 GLU A C 1
ATOM 957 O O . GLU A 1 113 ? -16.093 9.162 34.809 1.00 76.00 113 GLU A O 1
ATOM 962 N N . GLU A 1 114 ? -16.205 9.234 32.566 1.00 81.94 114 GLU A N 1
ATOM 963 C CA . GLU A 1 114 ? -17.651 9.502 32.521 1.00 81.94 114 GLU A CA 1
ATOM 964 C C . GLU A 1 114 ? -18.456 8.418 33.260 1.00 81.94 114 GLU A C 1
ATOM 966 O O . GLU A 1 114 ? -19.370 8.719 34.035 1.00 81.94 114 GLU A O 1
ATOM 971 N N . LEU A 1 115 ? -18.090 7.143 33.086 1.00 82.19 115 LEU A N 1
ATOM 972 C CA . LEU A 1 115 ? -18.740 6.028 33.777 1.00 82.19 115 LEU A CA 1
ATOM 973 C C . LEU A 1 115 ? -18.500 6.059 35.297 1.00 82.19 115 LEU A C 1
ATOM 975 O O . LEU A 1 115 ? -19.381 5.658 36.065 1.00 82.19 115 LEU A O 1
ATOM 979 N N . HIS A 1 116 ? -17.326 6.512 35.744 1.00 80.88 116 HIS A N 1
ATOM 980 C CA . HIS A 1 116 ? -17.010 6.655 37.166 1.00 80.88 116 HIS A CA 1
ATOM 981 C C . HIS A 1 116 ? -17.860 7.754 37.816 1.00 80.88 116 HIS A C 1
ATOM 983 O O . HIS A 1 116 ? -18.490 7.509 38.847 1.00 80.88 116 HIS A O 1
ATOM 989 N N . ILE A 1 117 ? -17.965 8.917 37.165 1.00 83.75 117 ILE A N 1
ATOM 990 C CA . ILE A 1 117 ? -18.793 10.041 37.628 1.00 83.75 117 ILE A CA 1
ATOM 991 C C . ILE A 1 117 ? -20.266 9.617 37.724 1.00 83.75 117 ILE A C 1
ATOM 993 O O . ILE A 1 117 ? -20.932 9.887 38.725 1.00 83.75 117 ILE A O 1
ATOM 997 N N . LEU A 1 118 ? -20.779 8.884 36.729 1.00 80.94 118 LEU A N 1
ATOM 998 C CA . LEU A 1 118 ? -22.155 8.376 36.754 1.00 80.94 118 LEU A CA 1
ATOM 999 C C . LEU A 1 118 ? -22.414 7.422 37.933 1.00 80.94 118 LEU A C 1
ATOM 1001 O O . LEU A 1 118 ? -23.477 7.498 38.551 1.00 80.94 118 LEU A O 1
ATOM 1005 N N . LYS A 1 119 ? -21.449 6.565 38.293 1.00 83.06 119 LYS A N 1
ATOM 1006 C CA . LYS A 1 119 ? -21.562 5.671 39.462 1.00 83.06 119 LYS A CA 1
ATOM 1007 C C . LYS A 1 119 ? -21.558 6.427 40.791 1.00 83.06 119 LYS A C 1
ATOM 1009 O O . LYS A 1 119 ? -22.245 6.012 41.726 1.00 83.06 119 LYS A O 1
ATOM 1014 N N . GLU A 1 120 ? -20.797 7.513 40.898 1.00 82.06 120 GLU A N 1
ATOM 1015 C CA . GLU A 1 120 ? -20.809 8.371 42.089 1.00 82.06 120 GLU A CA 1
ATOM 1016 C C . GLU A 1 120 ? -22.135 9.121 42.227 1.00 82.06 120 GLU A C 1
ATOM 1018 O O . GLU A 1 120 ? -22.735 9.122 43.307 1.00 82.06 120 GLU A O 1
ATOM 1023 N N . ILE A 1 121 ? -22.656 9.668 41.126 1.00 81.81 121 ILE A N 1
ATOM 1024 C CA . ILE A 1 121 ? -23.984 10.293 41.099 1.00 81.81 121 ILE A CA 1
ATOM 1025 C C . ILE A 1 121 ? -25.057 9.272 41.506 1.00 81.81 121 ILE A C 1
ATOM 1027 O O . ILE A 1 121 ? -25.913 9.576 42.335 1.00 81.81 121 ILE A O 1
ATOM 1031 N N . GLU A 1 122 ? -24.989 8.033 41.018 1.00 84.12 122 GLU A N 1
ATOM 1032 C CA . GLU A 1 122 ? -25.944 6.986 41.394 1.00 84.12 122 GLU A CA 1
ATOM 1033 C C . GLU A 1 122 ? -25.909 6.656 42.899 1.00 84.12 122 GLU A C 1
ATOM 1035 O O . GLU A 1 122 ? -26.962 6.461 43.514 1.00 84.12 122 GLU A O 1
ATOM 1040 N N . LYS A 1 123 ? -24.719 6.628 43.518 1.00 78.56 123 LYS A N 1
ATOM 1041 C CA . LYS A 1 123 ? -24.579 6.462 44.977 1.00 78.56 123 LYS A CA 1
ATOM 1042 C C . LYS A 1 123 ? -25.209 7.625 45.738 1.00 78.56 123 LYS A C 1
ATOM 1044 O O . LYS A 1 123 ? -26.041 7.388 46.605 1.00 78.56 123 LYS A O 1
ATOM 1049 N N . THR A 1 124 ? -24.891 8.864 45.366 1.00 76.00 124 THR A N 1
ATOM 1050 C CA . THR A 1 124 ? -25.466 10.042 46.042 1.00 76.00 124 THR A CA 1
ATOM 1051 C C . THR A 1 124 ? -26.993 10.096 45.921 1.00 76.00 124 THR A C 1
ATOM 1053 O O . THR A 1 124 ? -27.675 10.469 46.875 1.00 76.00 124 THR A O 1
ATOM 1056 N N . ILE A 1 125 ? -27.559 9.645 44.794 1.00 79.81 125 ILE A N 1
ATOM 1057 C CA . ILE A 1 125 ? -29.013 9.539 44.615 1.00 79.81 125 ILE A CA 1
ATOM 1058 C C . ILE A 1 125 ? -29.633 8.489 45.548 1.00 79.81 125 ILE A C 1
ATOM 1060 O O . ILE A 1 125 ? -30.738 8.701 46.053 1.00 79.81 125 ILE A O 1
ATOM 1064 N N . LYS A 1 126 ? -28.938 7.376 45.805 1.00 75.69 126 LYS A N 1
ATOM 1065 C CA . LYS A 1 126 ? -29.391 6.339 46.748 1.00 75.69 126 LYS A CA 1
ATOM 1066 C C . LYS A 1 126 ? -29.407 6.820 48.202 1.00 75.69 126 LYS A C 1
ATOM 1068 O O . LYS A 1 126 ? -30.245 6.342 48.963 1.00 75.69 126 LYS A O 1
ATOM 1073 N N . ASP A 1 127 ? -28.571 7.794 48.556 1.00 75.75 127 ASP A N 1
ATOM 1074 C CA . ASP A 1 127 ? -28.475 8.338 49.919 1.00 75.75 127 ASP A CA 1
ATOM 1075 C C . ASP A 1 127 ? -29.485 9.480 50.200 1.00 75.75 127 ASP A C 1
ATOM 1077 O O . ASP A 1 127 ? -29.878 9.712 51.346 1.00 75.75 127 ASP A O 1
ATOM 1081 N N . LEU A 1 128 ? -29.996 10.159 49.162 1.00 74.31 128 LEU A N 1
ATOM 1082 C CA . LEU A 1 128 ? -31.042 11.196 49.269 1.00 74.31 128 LEU A CA 1
ATOM 1083 C C . LEU A 1 128 ? -32.318 10.795 50.050 1.00 74.31 128 LEU A C 1
ATOM 1085 O O . LEU A 1 128 ? -32.814 11.629 50.816 1.00 74.31 128 LEU A O 1
ATOM 1089 N N . PRO A 1 129 ? -32.920 9.598 49.877 1.00 74.75 129 PRO A N 1
ATOM 1090 C CA . PRO A 1 129 ? -34.124 9.221 50.618 1.00 74.75 129 PRO A CA 1
ATOM 1091 C C . PRO A 1 129 ? -33.896 9.116 52.132 1.00 74.75 129 PRO A C 1
ATOM 1093 O O . PRO A 1 129 ? -34.796 9.489 52.885 1.00 74.75 129 PRO A O 1
ATOM 1096 N N . VAL A 1 130 ? -32.702 8.701 52.572 1.00 73.06 130 VAL A N 1
ATOM 1097 C CA . VAL A 1 130 ? -32.348 8.579 53.999 1.00 73.06 130 VAL A CA 1
ATOM 1098 C C . VAL A 1 130 ? -32.328 9.959 54.657 1.00 73.06 130 VAL A C 1
ATOM 1100 O O . VAL A 1 130 ? -33.032 10.189 55.638 1.00 73.06 130 VAL A O 1
ATOM 1103 N N . LEU A 1 131 ? -31.654 10.928 54.032 1.00 66.81 131 LEU A N 1
ATOM 1104 C CA . LEU A 1 131 ? -31.630 12.322 54.494 1.00 66.81 131 LEU A CA 1
ATOM 1105 C C . LEU A 1 131 ? -33.029 12.958 54.514 1.00 66.81 131 LEU A C 1
ATOM 1107 O O . LEU A 1 131 ? -33.352 13.767 55.384 1.00 66.81 131 LEU A O 1
ATOM 1111 N N . LYS A 1 132 ? -33.897 12.591 53.565 1.00 74.12 132 LYS A N 1
ATOM 1112 C CA . LYS A 1 132 ? -35.277 13.095 53.516 1.00 74.12 132 LYS A CA 1
ATOM 1113 C C . LYS A 1 132 ? -36.132 12.556 54.669 1.00 74.12 132 LYS A C 1
ATOM 1115 O O . LYS A 1 132 ? -37.028 13.264 55.133 1.00 74.12 132 LYS A O 1
ATOM 1120 N N . GLN A 1 133 ? -35.860 11.334 55.123 1.00 74.44 133 GLN A N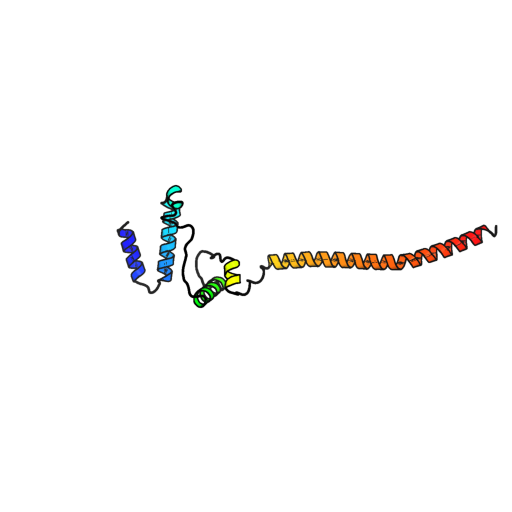 1
ATOM 1121 C CA . GLN A 1 133 ? -36.474 10.739 56.311 1.00 74.44 133 GLN A CA 1
ATOM 1122 C C . GLN A 1 133 ? -35.963 11.396 57.595 1.00 74.44 133 GLN A C 1
ATOM 1124 O O . GLN A 1 133 ? -36.783 11.836 58.399 1.00 74.44 133 GLN A O 1
ATOM 1129 N N . GLU A 1 134 ? -34.653 11.601 57.724 1.00 74.88 134 GLU A N 1
ATOM 1130 C CA . GLU A 1 134 ? -34.061 12.304 58.872 1.00 74.88 134 GLU A CA 1
ATOM 1131 C C . GLU A 1 134 ? -34.597 13.742 59.015 1.00 74.88 134 GLU A C 1
ATOM 1133 O O . GLU A 1 134 ? -34.961 14.183 60.105 1.00 74.88 134 GLU A O 1
ATOM 1138 N N . ILE A 1 135 ? -34.749 14.478 57.906 1.00 78.25 135 ILE A N 1
ATOM 1139 C CA . ILE A 1 135 ? -35.343 15.828 57.920 1.00 78.25 135 ILE A CA 1
ATOM 1140 C C . ILE A 1 135 ? -36.817 15.798 58.358 1.00 78.25 135 ILE A C 1
ATOM 1142 O O . ILE A 1 135 ? -37.297 16.751 58.982 1.00 78.25 135 ILE A O 1
ATOM 1146 N N . LYS A 1 136 ? -37.557 14.733 58.028 1.00 76.62 136 LYS A N 1
ATOM 1147 C CA . LYS A 1 136 ? -38.959 14.579 58.434 1.00 76.62 136 LYS A CA 1
ATOM 1148 C C . LYS A 1 136 ? -39.066 14.340 59.943 1.00 76.62 136 LYS A C 1
ATOM 1150 O O . LYS A 1 136 ? -39.853 15.021 60.597 1.00 76.62 136 LYS A O 1
ATOM 1155 N N . GLU A 1 137 ? -38.226 13.465 60.486 1.00 74.50 137 GLU A N 1
ATOM 1156 C CA . GLU A 1 137 ? -38.153 13.182 61.927 1.00 74.50 137 GLU A CA 1
ATOM 1157 C C . GLU A 1 137 ? -37.727 14.418 62.736 1.00 74.50 137 GLU A C 1
ATOM 1159 O O . GLU A 1 137 ? -38.314 14.730 63.779 1.00 74.50 137 GLU A O 1
ATOM 1164 N N . LEU A 1 138 ? -36.765 15.197 62.228 1.00 75.75 138 LEU A N 1
ATOM 1165 C CA . LEU A 1 138 ? -36.372 16.471 62.839 1.00 75.75 138 LEU A CA 1
ATOM 1166 C C . LEU A 1 138 ? -37.502 17.510 62.813 1.00 75.75 138 LEU A C 1
ATOM 1168 O O . LEU A 1 138 ? -37.677 18.247 63.786 1.00 75.75 138 LEU A O 1
ATOM 1172 N N . LYS A 1 139 ? -38.295 17.577 61.734 1.00 76.44 139 LYS A N 1
ATOM 1173 C CA . LYS A 1 139 ? -39.465 18.469 61.665 1.00 76.44 139 LYS A CA 1
ATOM 1174 C C . LYS A 1 139 ? -40.534 18.095 62.686 1.00 76.44 139 LYS A C 1
ATOM 1176 O O . LYS A 1 139 ? -41.002 18.983 63.394 1.00 76.44 139 LYS A O 1
ATOM 1181 N N . GLU A 1 140 ? -40.871 16.812 62.788 1.00 72.50 140 GLU A N 1
ATOM 1182 C CA . GLU A 1 140 ? -41.845 16.308 63.767 1.00 72.50 140 GLU A CA 1
ATOM 1183 C C . GLU A 1 140 ? -41.374 16.597 65.205 1.00 72.50 140 GLU A C 1
ATOM 1185 O O . GLU A 1 140 ? -42.145 17.082 66.033 1.00 72.50 140 GLU A O 1
ATOM 1190 N N . SER A 1 141 ? -40.075 16.440 65.479 1.00 72.06 141 SER A N 1
ATOM 1191 C CA . SER A 1 141 ? -39.476 16.760 66.784 1.00 72.06 141 SER A CA 1
ATOM 1192 C C . SER A 1 141 ? -39.559 18.252 67.142 1.00 72.06 141 SER A C 1
ATOM 1194 O O . SER A 1 141 ? -39.830 18.613 68.289 1.00 72.06 141 SER A O 1
ATOM 1196 N N . ILE A 1 142 ? -39.350 19.146 66.169 1.00 75.31 142 ILE A N 1
ATOM 1197 C CA . ILE A 1 142 ? -39.462 20.602 66.370 1.00 75.31 142 ILE A CA 1
ATOM 1198 C C . ILE A 1 142 ? -40.916 21.025 66.608 1.00 75.31 142 ILE A C 1
ATOM 1200 O O . ILE A 1 142 ? -41.171 21.957 67.375 1.00 75.31 142 ILE A O 1
ATOM 1204 N N . GLU A 1 143 ? -41.871 20.363 65.962 1.00 69.56 143 GLU A N 1
ATOM 1205 C CA . GLU A 1 143 ? -43.296 20.661 66.095 1.00 69.56 143 GLU A CA 1
ATOM 1206 C C . GLU A 1 143 ? -43.820 20.281 67.488 1.00 69.56 143 GLU A C 1
ATOM 1208 O O . GLU A 1 143 ? -44.479 21.098 68.134 1.00 69.56 143 GLU A O 1
ATOM 1213 N N . VAL A 1 144 ? -43.387 19.132 68.022 1.00 68.00 144 VAL A N 1
ATOM 1214 C CA . VAL A 1 144 ? -43.669 18.702 69.406 1.00 68.00 144 VAL A CA 1
ATOM 1215 C C . VAL A 1 144 ? -43.070 19.662 70.448 1.00 68.00 144 VAL A C 1
ATOM 1217 O O . VAL A 1 144 ? -43.677 19.920 71.490 1.00 68.00 144 VAL A O 1
ATOM 1220 N N . MET A 1 145 ? -41.899 20.247 70.176 1.00 61.41 145 MET A N 1
ATOM 1221 C CA . MET A 1 145 ? -41.300 21.255 71.063 1.00 61.41 145 MET A CA 1
ATOM 1222 C C . MET A 1 145 ? -42.037 22.603 71.035 1.00 61.41 145 MET A C 1
ATOM 1224 O O . MET A 1 145 ? -42.018 23.323 72.032 1.00 61.41 145 MET A O 1
ATOM 1228 N N . LYS A 1 146 ? -42.700 22.957 69.926 1.00 62.91 146 LYS A N 1
ATOM 1229 C CA . LYS A 1 146 ? -43.487 24.197 69.816 1.00 62.91 146 LYS A CA 1
ATOM 1230 C C . LYS A 1 146 ? -44.856 24.111 70.491 1.00 62.91 146 LYS A C 1
ATOM 1232 O O . LYS A 1 146 ? -45.364 25.148 70.897 1.00 62.91 146 LYS A O 1
ATOM 1237 N N . THR A 1 147 ? -45.441 22.921 70.625 1.00 57.78 147 THR A N 1
ATOM 1238 C CA . THR A 1 147 ? -46.752 22.718 71.275 1.00 57.78 147 THR A CA 1
ATOM 1239 C C . THR A 1 147 ? -46.693 22.647 72.805 1.00 57.78 147 THR A C 1
ATOM 1241 O O . THR A 1 147 ? -47.728 22.749 73.452 1.00 57.78 147 THR A O 1
ATOM 1244 N N . ASN A 1 148 ? -45.501 22.485 73.391 1.00 55.56 148 ASN A N 1
ATOM 1245 C CA . ASN A 1 148 ? -45.279 22.390 74.844 1.00 55.56 148 ASN A CA 1
ATOM 1246 C C . ASN A 1 148 ? -44.877 23.730 75.505 1.00 55.56 148 ASN A C 1
ATOM 1248 O O . ASN A 1 148 ? -44.268 23.732 76.577 1.00 55.56 148 ASN A O 1
ATOM 1252 N N . LYS A 1 149 ? -45.201 24.868 74.883 1.00 47.44 149 LYS A N 1
ATOM 1253 C CA . LYS A 1 149 ? -44.999 26.218 75.427 1.00 47.44 149 LYS A CA 1
ATOM 1254 C C . LYS A 1 149 ? -46.279 27.030 75.295 1.00 47.44 149 LYS A C 1
ATOM 1256 O O . LYS A 1 149 ? -46.564 27.797 76.238 1.00 47.44 149 LYS A O 1
#

Radius of gyration: 36.87 Å; chains: 1; bounding box: 74×42×105 Å